Protein AF-A0A2K3JMV3-F1 (afdb_monomer_lite)

Radius of gyration: 23.33 Å; chains: 1; bounding box: 64×48×54 Å

pLDDT: mean 78.3, std 18.93, range [34.56, 98.19]

Structure (mmCIF, N/CA/C/O backbone):
data_AF-A0A2K3JMV3-F1
#
_entry.id   AF-A0A2K3JMV3-F1
#
loop_
_atom_site.group_PDB
_atom_site.id
_atom_site.type_symbol
_atom_site.label_atom_id
_atom_site.label_alt_id
_atom_site.label_comp_id
_atom_site.label_asym_id
_atom_site.label_entity_id
_atom_site.label_seq_id
_atom_site.pdbx_PDB_ins_code
_atom_site.Cartn_x
_atom_site.Cartn_y
_atom_site.Cartn_z
_atom_site.occupancy
_atom_site.B_iso_or_equiv
_atom_site.auth_seq_id
_atom_site.auth_comp_id
_atom_site.auth_asym_id
_atom_site.auth_atom_id
_atom_site.pdbx_PDB_model_num
ATOM 1 N N . MET A 1 1 ? 9.989 19.380 -32.181 1.00 34.56 1 MET A N 1
ATOM 2 C CA . MET A 1 1 ? 9.933 17.918 -32.361 1.00 34.56 1 MET A CA 1
ATOM 3 C C . MET A 1 1 ? 8.898 17.406 -31.381 1.00 34.56 1 MET A C 1
ATOM 5 O O . MET A 1 1 ? 9.197 17.235 -30.209 1.00 34.56 1 MET A O 1
ATOM 9 N N . LEU A 1 2 ? 7.649 17.358 -31.837 1.00 39.41 2 LEU A N 1
ATOM 10 C CA . LEU A 1 2 ? 6.545 16.749 -31.108 1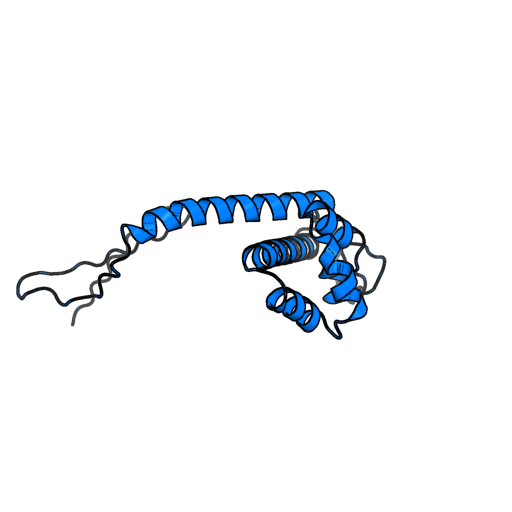.00 39.41 2 LEU A CA 1
ATOM 11 C C . LEU A 1 2 ? 6.688 15.252 -31.352 1.00 39.41 2 LEU A C 1
ATOM 13 O O . LEU A 1 2 ? 6.562 14.817 -32.491 1.00 39.41 2 LEU A O 1
ATOM 17 N N . SER A 1 3 ? 7.064 14.497 -30.325 1.00 39.84 3 SER A N 1
ATOM 18 C CA . SER A 1 3 ? 7.049 13.042 -30.419 1.00 39.84 3 SER A CA 1
ATOM 19 C C . SER A 1 3 ? 5.594 12.601 -30.384 1.00 39.84 3 SER A C 1
ATOM 21 O O . SER A 1 3 ? 4.932 12.697 -29.347 1.00 39.84 3 SER A O 1
ATOM 23 N N . ASP A 1 4 ? 5.109 12.177 -31.544 1.00 42.88 4 ASP A N 1
ATOM 24 C CA . ASP A 1 4 ? 3.828 11.517 -31.726 1.00 42.88 4 ASP A CA 1
ATOM 25 C C . ASP A 1 4 ? 3.711 10.346 -30.744 1.00 42.88 4 ASP A C 1
ATOM 27 O O . ASP A 1 4 ? 4.494 9.393 -30.775 1.00 42.88 4 ASP A O 1
ATOM 31 N N . LYS A 1 5 ? 2.728 10.419 -29.843 1.00 50.62 5 LYS A N 1
ATOM 32 C CA . LYS A 1 5 ? 2.310 9.261 -29.055 1.00 50.62 5 LYS A CA 1
ATOM 33 C C . LYS A 1 5 ? 1.512 8.343 -29.974 1.00 50.62 5 LYS A C 1
ATOM 35 O O . LYS A 1 5 ? 0.294 8.471 -30.081 1.00 50.62 5 LYS A O 1
ATOM 40 N N . ASN A 1 6 ? 2.228 7.451 -30.654 1.00 39.91 6 ASN A N 1
ATOM 41 C CA . ASN A 1 6 ? 1.630 6.305 -31.325 1.00 39.91 6 ASN A CA 1
ATOM 42 C C . ASN A 1 6 ? 0.785 5.483 -30.327 1.00 39.91 6 ASN A C 1
ATOM 44 O O . ASN A 1 6 ? 1.101 5.469 -29.132 1.00 39.91 6 ASN A O 1
ATOM 48 N N . PRO A 1 7 ? -0.280 4.803 -30.792 1.00 44.16 7 PRO A N 1
ATOM 49 C CA . PRO A 1 7 ? -1.068 3.898 -29.965 1.00 44.16 7 PRO A CA 1
ATOM 50 C C . PRO A 1 7 ? -0.149 2.858 -29.328 1.00 44.16 7 PRO A C 1
ATOM 52 O O . PRO A 1 7 ? 0.615 2.192 -30.018 1.00 44.16 7 PRO A O 1
ATOM 55 N N . VAL A 1 8 ? -0.209 2.793 -28.003 1.00 53.81 8 VAL A N 1
ATOM 56 C CA . VAL A 1 8 ? 0.651 2.006 -27.123 1.00 53.81 8 VAL A CA 1
ATOM 57 C C . VAL A 1 8 ? 0.568 0.521 -27.497 1.00 53.81 8 VAL A C 1
ATOM 59 O O . VAL A 1 8 ? -0.394 -0.156 -27.140 1.00 53.81 8 VAL A O 1
ATOM 62 N N . GLU A 1 9 ? 1.573 0.007 -28.210 1.00 45.66 9 GLU A N 1
ATOM 63 C CA . GLU A 1 9 ? 1.955 -1.400 -28.091 1.00 45.66 9 GLU A CA 1
ATOM 64 C C . GLU A 1 9 ? 2.332 -1.589 -26.620 1.00 45.66 9 GLU A C 1
ATOM 66 O O . GLU A 1 9 ? 3.299 -1.006 -26.136 1.00 45.66 9 GLU A O 1
ATOM 71 N N . GLY A 1 10 ? 1.441 -2.241 -25.872 1.00 57.44 10 GLY A N 1
ATOM 72 C CA . GLY A 1 10 ? 1.490 -2.300 -24.418 1.00 57.44 10 GLY A CA 1
ATOM 73 C C . GLY A 1 10 ? 2.766 -2.956 -23.940 1.00 57.44 10 GLY A C 1
ATOM 74 O O . GLY A 1 10 ? 2.888 -4.174 -24.034 1.00 57.44 10 GLY A O 1
ATOM 75 N N . ASP A 1 11 ? 3.672 -2.153 -23.382 1.00 63.91 11 ASP A N 1
ATOM 76 C CA . ASP A 1 11 ? 4.692 -2.658 -22.478 1.00 63.91 11 ASP A CA 1
ATOM 77 C C . ASP A 1 11 ? 3.969 -3.487 -21.417 1.00 63.91 11 ASP A C 1
ATOM 79 O O . ASP A 1 11 ? 3.221 -2.963 -20.590 1.00 63.91 11 ASP A O 1
ATOM 83 N N . LEU A 1 12 ? 4.153 -4.806 -21.481 1.00 79.62 12 LEU A N 1
ATOM 84 C CA . LEU A 1 12 ? 3.591 -5.735 -20.509 1.00 79.62 12 LEU A CA 1
ATOM 85 C C . LEU A 1 12 ? 4.258 -5.566 -19.149 1.00 79.62 12 LEU A C 1
ATOM 87 O O . LEU A 1 12 ? 3.806 -6.174 -18.196 1.00 79.62 12 LEU A O 1
ATOM 91 N N . ASN A 1 13 ? 5.304 -4.750 -19.036 1.00 88.88 13 ASN A N 1
ATOM 92 C CA . ASN A 1 13 ? 6.066 -4.567 -17.819 1.00 88.88 13 ASN A CA 1
ATOM 93 C C . ASN A 1 13 ? 5.309 -3.703 -16.805 1.00 88.88 13 ASN A C 1
ATOM 95 O O . ASN A 1 13 ? 4.717 -2.671 -17.117 1.00 88.88 13 ASN A O 1
ATOM 99 N N . CYS A 1 14 ? 5.420 -4.083 -15.536 1.00 88.25 14 CYS A N 1
ATOM 100 C CA . CYS A 1 14 ? 4.950 -3.312 -14.402 1.00 88.25 14 CYS A CA 1
ATOM 101 C C . CYS A 1 14 ? 5.507 -1.885 -14.474 1.00 88.25 14 CYS A C 1
ATOM 103 O O . CYS A 1 14 ? 6.719 -1.693 -14.345 1.00 88.25 14 CYS A O 1
ATOM 105 N N . PRO A 1 15 ? 4.654 -0.855 -14.558 1.00 86.31 15 PRO A N 1
ATOM 106 C CA . PRO A 1 15 ? 5.118 0.502 -14.818 1.00 86.31 15 PRO A CA 1
ATOM 107 C C . PRO A 1 15 ? 5.771 1.143 -13.572 1.00 86.31 15 PRO A C 1
ATOM 109 O O . PRO A 1 15 ? 6.301 2.252 -13.597 1.00 86.31 15 PRO A O 1
ATOM 112 N N . ILE A 1 16 ? 5.749 0.440 -12.437 1.00 88.75 16 ILE A N 1
ATOM 113 C CA . ILE A 1 16 ? 6.367 0.888 -11.190 1.00 88.75 16 ILE A CA 1
ATOM 114 C C . ILE A 1 16 ? 7.827 0.459 -11.104 1.00 88.75 16 ILE A C 1
ATOM 116 O O . ILE A 1 16 ? 8.676 1.308 -10.825 1.00 88.75 16 ILE A O 1
ATOM 120 N N . CYS A 1 17 ? 8.098 -0.835 -11.299 1.00 88.06 17 CYS A N 1
ATOM 121 C CA . CYS A 1 17 ? 9.426 -1.420 -11.120 1.00 88.06 17 CYS A CA 1
ATOM 122 C C . CYS A 1 17 ? 10.118 -1.806 -12.423 1.00 88.06 17 CYS A C 1
ATOM 124 O O . CYS A 1 17 ? 11.309 -2.073 -12.360 1.00 88.06 17 CYS A O 1
ATOM 126 N N . GLU A 1 18 ? 9.395 -1.899 -13.541 1.00 86.56 18 GLU A N 1
ATOM 127 C CA . GLU A 1 18 ? 9.904 -2.215 -14.886 1.00 86.56 18 GLU A CA 1
ATOM 128 C C . GLU A 1 18 ? 10.604 -3.588 -15.013 1.00 86.56 18 GLU A C 1
ATOM 130 O O . GLU A 1 18 ? 11.108 -3.937 -16.074 1.00 86.56 18 GLU A O 1
ATOM 135 N N . ASN A 1 19 ? 10.581 -4.404 -13.952 1.00 85.12 19 ASN A N 1
ATOM 136 C CA . ASN A 1 19 ? 11.376 -5.632 -13.815 1.00 85.12 19 ASN A CA 1
ATOM 137 C C . ASN A 1 19 ? 10.582 -6.939 -14.002 1.00 85.12 19 ASN A C 1
ATOM 139 O O . ASN A 1 19 ? 11.169 -8.016 -13.945 1.00 85.12 19 ASN A O 1
ATOM 143 N N . ALA A 1 20 ? 9.259 -6.871 -14.139 1.00 86.50 20 ALA A N 1
ATOM 144 C CA . ALA A 1 20 ? 8.381 -8.030 -14.299 1.00 86.50 20 ALA A CA 1
ATOM 145 C C . ALA A 1 20 ? 7.091 -7.612 -15.002 1.00 86.50 20 ALA A C 1
ATOM 147 O O . ALA A 1 20 ? 6.769 -6.423 -15.002 1.00 86.50 20 ALA A O 1
ATOM 148 N N . ASP A 1 21 ? 6.342 -8.577 -15.529 1.00 87.44 21 ASP A N 1
ATOM 149 C CA . ASP A 1 21 ? 5.056 -8.310 -16.167 1.00 87.44 21 ASP A CA 1
ATOM 150 C C . ASP A 1 21 ? 4.036 -7.720 -15.176 1.00 87.44 21 ASP A C 1
ATOM 152 O O . ASP A 1 21 ? 3.962 -8.082 -13.994 1.00 87.44 21 ASP A O 1
ATOM 156 N N . GLU A 1 22 ? 3.234 -6.779 -15.658 1.00 86.56 22 GLU A N 1
ATOM 157 C CA . GLU A 1 22 ? 2.148 -6.161 -14.932 1.00 86.56 22 GLU A CA 1
ATOM 158 C C . GLU A 1 22 ? 1.028 -7.183 -14.741 1.00 86.56 22 GLU A C 1
ATOM 160 O O . GLU A 1 22 ? 0.376 -7.643 -15.675 1.00 86.56 22 GLU A O 1
ATOM 165 N N . SER A 1 23 ? 0.770 -7.506 -13.481 1.00 89.25 23 SER A N 1
ATOM 166 C CA . SER A 1 23 ? -0.430 -8.209 -13.056 1.00 89.25 23 SER A CA 1
ATOM 167 C C . SER A 1 23 ? -0.970 -7.548 -11.799 1.00 89.25 23 SER A C 1
ATOM 169 O O . SER A 1 23 ? -0.208 -6.966 -11.021 1.00 89.25 23 SER A O 1
ATOM 171 N N . ASP A 1 24 ? -2.273 -7.680 -11.551 1.00 87.56 24 ASP A N 1
ATOM 172 C CA . ASP A 1 24 ? -2.887 -7.185 -10.313 1.00 87.56 24 ASP A CA 1
ATOM 173 C C . ASP A 1 24 ? -2.159 -7.725 -9.073 1.00 87.56 24 ASP A C 1
ATOM 175 O O . ASP A 1 24 ? -1.992 -7.019 -8.079 1.00 87.56 24 ASP A O 1
ATOM 179 N N . TRP A 1 25 ? -1.682 -8.972 -9.148 1.00 89.00 25 TRP A N 1
ATOM 180 C CA . TRP A 1 25 ? -0.894 -9.599 -8.093 1.00 89.00 25 TRP A CA 1
ATOM 181 C C . TRP A 1 25 ? 0.437 -8.881 -7.881 1.00 89.00 25 TRP A C 1
ATOM 183 O O . TRP A 1 25 ? 0.785 -8.489 -6.763 1.00 89.00 25 TRP A O 1
ATOM 193 N N . HIS A 1 26 ? 1.171 -8.661 -8.970 1.00 89.00 26 HIS A N 1
ATOM 194 C CA . HIS A 1 26 ? 2.477 -8.031 -8.923 1.00 89.00 26 HIS A CA 1
ATOM 195 C C . HIS A 1 26 ? 2.398 -6.582 -8.427 1.00 89.00 26 HIS A C 1
ATOM 197 O O . HIS A 1 26 ? 3.178 -6.163 -7.566 1.00 89.00 26 HIS A O 1
ATOM 203 N N . VAL A 1 27 ? 1.416 -5.827 -8.927 1.00 88.88 27 VAL A N 1
ATOM 204 C CA . VAL A 1 27 ? 1.201 -4.407 -8.613 1.00 88.88 27 VAL A CA 1
ATOM 205 C C . VAL A 1 27 ? 0.786 -4.187 -7.158 1.00 88.88 27 VAL A C 1
ATOM 207 O O . VAL A 1 27 ? 1.033 -3.100 -6.625 1.00 88.88 27 VAL A O 1
ATOM 210 N N . LEU A 1 28 ? 0.200 -5.193 -6.504 1.00 89.69 28 LEU A N 1
ATOM 211 C CA . LEU A 1 28 ? -0.256 -5.089 -5.119 1.00 89.69 28 LEU A CA 1
ATOM 212 C C . LEU A 1 28 ? 0.682 -5.755 -4.109 1.00 89.69 28 LEU A C 1
ATOM 214 O O . LEU A 1 28 ? 0.874 -5.182 -3.037 1.00 89.69 28 LEU A O 1
ATOM 218 N N . PHE A 1 29 ? 1.292 -6.903 -4.423 1.00 88.38 29 PHE A N 1
ATOM 219 C CA . PHE A 1 29 ? 1.946 -7.742 -3.404 1.00 88.38 29 PHE A CA 1
ATOM 220 C C . PHE A 1 29 ? 3.409 -8.080 -3.692 1.00 88.38 29 PHE A C 1
ATOM 222 O O . PHE A 1 29 ? 4.216 -8.151 -2.766 1.00 88.38 29 PHE A O 1
ATOM 229 N N . GLU A 1 30 ? 3.780 -8.295 -4.953 1.00 88.69 30 GLU A N 1
ATOM 230 C CA . GLU A 1 30 ? 5.083 -8.889 -5.277 1.00 88.69 30 GLU A CA 1
ATOM 231 C C . GLU A 1 30 ? 6.163 -7.860 -5.624 1.00 88.69 30 GLU A C 1
ATOM 233 O O . GLU A 1 30 ? 7.343 -8.059 -5.315 1.00 88.69 30 GLU A O 1
ATOM 238 N N . CYS A 1 31 ? 5.785 -6.745 -6.244 1.00 90.31 31 CYS A N 1
ATOM 239 C CA . CYS A 1 31 ? 6.720 -5.698 -6.636 1.00 90.31 31 CYS A CA 1
ATOM 240 C C . CYS A 1 31 ? 7.538 -5.204 -5.426 1.00 90.31 31 CYS A C 1
ATOM 242 O O . CYS A 1 31 ? 6.992 -4.945 -4.351 1.00 90.31 31 CYS A O 1
ATOM 244 N N . ALA A 1 32 ? 8.857 -5.052 -5.590 1.00 91.88 32 ALA A N 1
ATOM 245 C CA . ALA A 1 32 ? 9.757 -4.678 -4.494 1.00 91.88 32 ALA A CA 1
ATOM 246 C C . ALA A 1 32 ? 9.373 -3.338 -3.838 1.00 91.88 32 ALA A C 1
ATOM 248 O O . ALA A 1 32 ? 9.360 -3.234 -2.612 1.00 91.88 32 ALA A O 1
ATOM 249 N N . GLU A 1 33 ? 8.985 -2.337 -4.636 1.00 92.38 33 GLU A N 1
ATOM 250 C CA . GLU A 1 33 ? 8.480 -1.055 -4.119 1.00 92.38 33 GLU A CA 1
ATOM 251 C C . GLU A 1 33 ? 7.192 -1.232 -3.312 1.00 92.38 33 GLU A C 1
ATOM 253 O O . GLU A 1 33 ? 6.984 -0.575 -2.294 1.00 92.38 33 GLU A O 1
ATOM 258 N N . ARG A 1 34 ? 6.330 -2.163 -3.723 1.00 91.94 34 ARG A N 1
ATOM 259 C CA . ARG A 1 34 ? 5.075 -2.457 -3.027 1.00 91.94 34 ARG A CA 1
ATOM 260 C C . ARG A 1 34 ? 5.354 -3.151 -1.707 1.00 91.94 34 ARG A C 1
ATOM 262 O O . ARG A 1 34 ? 4.859 -2.692 -0.684 1.00 91.94 34 ARG A O 1
ATOM 269 N N . ARG A 1 35 ? 6.232 -4.158 -1.689 1.00 93.94 35 ARG A N 1
ATOM 270 C CA . ARG A 1 35 ? 6.672 -4.822 -0.450 1.00 93.94 35 ARG A CA 1
ATOM 271 C C . ARG A 1 35 ? 7.235 -3.836 0.575 1.00 93.94 35 ARG A C 1
ATOM 273 O O . ARG A 1 35 ? 6.884 -3.931 1.746 1.00 93.94 35 ARG A O 1
ATOM 280 N N . ARG A 1 36 ? 8.015 -2.834 0.150 1.00 95.75 36 ARG A N 1
ATOM 281 C CA . ARG A 1 36 ? 8.485 -1.761 1.053 1.00 95.75 36 ARG A CA 1
ATOM 282 C C . ARG A 1 36 ? 7.340 -0.930 1.637 1.00 95.75 36 ARG A C 1
ATOM 284 O O . ARG A 1 36 ? 7.422 -0.523 2.795 1.00 95.75 36 ARG A O 1
ATOM 291 N N . ALA A 1 37 ? 6.281 -0.681 0.868 1.00 96.88 37 ALA A N 1
ATOM 292 C CA . ALA A 1 37 ? 5.095 0.018 1.360 1.00 96.88 37 ALA A CA 1
ATOM 293 C C . ALA A 1 37 ? 4.333 -0.803 2.405 1.00 96.88 37 ALA A C 1
ATOM 295 O O . ALA A 1 37 ? 3.998 -0.268 3.459 1.00 96.88 37 ALA A O 1
ATOM 296 N N . TRP A 1 38 ? 4.133 -2.101 2.156 1.00 96.38 38 TRP A N 1
ATOM 297 C CA . TRP A 1 38 ? 3.556 -3.039 3.129 1.00 96.38 38 TRP A CA 1
ATOM 298 C C . TRP A 1 38 ? 4.352 -3.071 4.434 1.00 96.38 38 TRP A C 1
ATOM 300 O O . TRP A 1 38 ? 3.769 -2.960 5.510 1.00 96.38 38 TRP A O 1
ATOM 310 N N . GLN A 1 39 ? 5.679 -3.126 4.331 1.00 96.31 39 GLN A N 1
ATOM 311 C CA . GLN A 1 39 ? 6.568 -3.129 5.489 1.00 96.31 39 GLN A CA 1
ATOM 312 C C . GLN A 1 39 ? 6.518 -1.804 6.265 1.00 96.31 39 GLN A C 1
ATOM 314 O O . GLN A 1 39 ? 6.397 -1.772 7.483 1.00 96.31 39 GLN A O 1
ATOM 319 N N . THR A 1 40 ? 6.521 -0.672 5.558 1.00 97.38 40 THR A N 1
ATOM 320 C CA . THR A 1 40 ? 6.437 0.655 6.197 1.00 97.38 40 THR A CA 1
ATOM 321 C C . THR A 1 40 ? 5.068 0.898 6.849 1.00 97.38 40 THR A C 1
ATOM 323 O O . THR A 1 40 ? 4.971 1.588 7.867 1.00 97.38 40 THR A O 1
ATOM 326 N N . ALA A 1 41 ? 4.006 0.306 6.299 1.00 96.56 41 ALA A N 1
ATOM 327 C CA . ALA A 1 41 ? 2.672 0.318 6.894 1.00 96.56 41 ALA A CA 1
ATOM 328 C C . ALA A 1 41 ? 2.540 -0.617 8.118 1.00 96.56 41 ALA A C 1
ATOM 330 O O . ALA A 1 41 ? 1.530 -0.540 8.821 1.00 96.56 41 ALA A O 1
ATOM 331 N N . GLY A 1 42 ? 3.542 -1.465 8.395 1.00 95.25 42 GLY A N 1
ATOM 332 C CA . GLY A 1 42 ? 3.503 -2.477 9.454 1.00 95.25 42 GLY A CA 1
ATOM 333 C C . GLY A 1 42 ? 2.480 -3.575 9.165 1.00 95.25 42 GLY A C 1
ATOM 334 O O . GLY A 1 42 ? 1.677 -3.915 10.032 1.00 95.25 42 GLY A O 1
ATOM 335 N N . LEU A 1 43 ? 2.433 -4.031 7.911 1.00 94.44 43 LEU A N 1
ATOM 336 C CA . LEU A 1 43 ? 1.517 -5.057 7.408 1.00 94.44 43 LEU A CA 1
ATOM 337 C C . LEU A 1 43 ? 2.275 -6.178 6.672 1.00 94.44 43 LEU A C 1
ATOM 339 O O . LEU A 1 43 ? 1.663 -6.947 5.930 1.00 94.44 43 LEU A O 1
ATOM 343 N N . GLU A 1 44 ? 3.601 -6.287 6.825 1.00 93.06 44 GLU A N 1
ATOM 344 C CA . GLU A 1 44 ? 4.383 -7.302 6.106 1.00 93.06 44 GLU A CA 1
ATOM 345 C C . GLU A 1 44 ? 3.995 -8.744 6.455 1.00 93.06 44 GLU A C 1
ATOM 347 O O . GLU A 1 44 ? 4.191 -9.634 5.631 1.00 93.06 44 GLU A O 1
ATOM 352 N N . GLU A 1 45 ? 3.408 -8.976 7.631 1.00 90.00 45 GLU A N 1
ATOM 353 C CA . GLU A 1 45 ? 2.997 -10.303 8.106 1.00 90.00 45 GLU A CA 1
ATOM 354 C C . GLU A 1 45 ? 1.954 -10.978 7.201 1.00 90.00 45 GLU A C 1
ATOM 356 O O . GLU A 1 45 ? 1.888 -12.204 7.141 1.00 90.00 45 GLU A O 1
ATOM 361 N N . PHE A 1 46 ? 1.195 -10.194 6.428 1.00 86.62 46 PHE A N 1
ATOM 362 C CA . PHE A 1 46 ? 0.190 -10.706 5.491 1.00 86.62 46 PHE A CA 1
ATOM 363 C C . PHE A 1 46 ? 0.783 -11.096 4.126 1.00 86.62 46 PHE A C 1
ATOM 365 O O . PHE A 1 46 ? 0.151 -11.830 3.363 1.00 86.62 46 PHE A O 1
ATOM 372 N N . LEU A 1 47 ? 2.003 -10.645 3.797 1.00 85.19 47 LEU A N 1
ATOM 373 C CA . LEU A 1 47 ? 2.639 -10.931 2.503 1.00 85.19 47 LEU A CA 1
ATOM 374 C C . LEU A 1 47 ? 2.927 -12.429 2.283 1.00 85.19 47 LEU A C 1
ATOM 376 O O . LEU A 1 47 ? 2.627 -12.919 1.190 1.00 85.19 47 LEU A O 1
ATOM 380 N N . PRO A 1 48 ? 3.469 -13.193 3.258 1.00 82.44 48 PRO A N 1
ATOM 381 C CA . PRO A 1 48 ? 3.722 -14.622 3.077 1.00 82.44 48 PRO A CA 1
ATOM 382 C C . PRO A 1 48 ? 2.443 -15.431 2.845 1.00 82.44 48 PRO A C 1
ATOM 384 O O . PRO A 1 48 ? 2.427 -16.291 1.964 1.00 82.44 48 PRO A O 1
ATOM 387 N N . GLN A 1 49 ? 1.370 -15.131 3.589 1.00 74.56 49 GLN A N 1
ATOM 388 C CA . GLN A 1 49 ? 0.074 -15.805 3.442 1.00 74.56 49 GLN A CA 1
ATOM 389 C C . GLN A 1 49 ? -0.478 -15.609 2.027 1.00 74.56 49 GLN A C 1
ATOM 391 O O . GLN A 1 49 ? -0.890 -16.567 1.374 1.00 74.56 49 GLN A O 1
ATOM 396 N N . MET A 1 50 ? -0.408 -14.377 1.521 1.00 75.94 50 MET A N 1
ATOM 397 C CA . MET A 1 50 ? -0.821 -14.057 0.159 1.00 75.94 50 MET A CA 1
ATOM 398 C C . MET A 1 50 ? 0.027 -14.803 -0.877 1.00 75.94 50 MET A C 1
ATOM 400 O O . MET A 1 50 ? -0.531 -15.456 -1.752 1.00 75.94 50 MET A O 1
ATOM 404 N N . SER A 1 51 ? 1.354 -14.784 -0.739 1.00 72.31 51 SER A N 1
ATOM 405 C CA . SER A 1 51 ? 2.279 -15.440 -1.675 1.00 72.31 51 SER A CA 1
ATOM 406 C C . SER A 1 51 ? 2.057 -16.954 -1.812 1.00 72.31 51 SER A C 1
ATOM 408 O O . SER A 1 51 ? 2.188 -17.500 -2.903 1.00 72.31 51 SER A O 1
ATOM 410 N N . GLN A 1 52 ? 1.707 -17.643 -0.720 1.00 68.62 52 GLN A N 1
ATOM 411 C CA . GLN A 1 52 ? 1.641 -19.110 -0.703 1.00 68.62 52 GLN A CA 1
ATOM 412 C C . GLN A 1 52 ? 0.242 -19.690 -0.952 1.00 68.62 52 GLN A C 1
ATOM 414 O O . GLN A 1 52 ? 0.139 -20.829 -1.402 1.00 68.62 52 GLN A O 1
ATOM 419 N N . GLN A 1 53 ? -0.830 -18.962 -0.619 1.00 60.03 53 GLN A N 1
ATOM 420 C CA . GLN A 1 53 ? -2.178 -19.550 -0.516 1.00 60.03 53 GLN A CA 1
ATOM 421 C C . GLN A 1 53 ? -3.194 -18.979 -1.510 1.00 60.03 53 GLN A C 1
ATOM 423 O O . GLN A 1 53 ? -4.274 -19.547 -1.687 1.00 60.03 53 GLN A O 1
ATOM 428 N N . ALA A 1 54 ? -2.896 -17.848 -2.151 1.00 70.06 54 ALA A N 1
ATOM 429 C CA . ALA A 1 54 ? -3.861 -17.174 -3.002 1.00 70.06 54 ALA A CA 1
ATOM 430 C C . ALA A 1 54 ? -3.650 -17.509 -4.482 1.00 70.06 54 ALA A C 1
ATOM 432 O O . ALA A 1 54 ? -2.707 -17.057 -5.117 1.00 70.06 54 ALA A O 1
ATOM 433 N N . ASN A 1 55 ? -4.625 -18.198 -5.076 1.00 77.12 55 ASN A N 1
ATOM 434 C CA . ASN A 1 55 ? -4.649 -18.467 -6.521 1.00 77.12 55 ASN A CA 1
ATOM 435 C C . ASN A 1 55 ? -5.039 -17.230 -7.364 1.00 77.12 55 ASN A C 1
ATOM 437 O O . ASN A 1 55 ? -5.191 -17.325 -8.577 1.00 77.12 55 ASN A O 1
ATOM 441 N N . SER A 1 56 ? -5.318 -16.090 -6.721 1.00 86.38 56 SER A N 1
ATOM 442 C CA . SER A 1 56 ? -5.669 -14.816 -7.365 1.00 86.38 56 SER A CA 1
ATOM 443 C C . SER A 1 56 ? -5.587 -13.657 -6.370 1.00 86.38 56 SER A C 1
ATOM 445 O O . SER A 1 56 ? -5.784 -13.852 -5.168 1.00 86.38 56 SER A O 1
ATOM 447 N N . THR A 1 57 ? -5.437 -12.429 -6.874 1.00 87.25 57 THR A N 1
ATOM 448 C CA . THR A 1 57 ? -5.530 -11.182 -6.089 1.00 87.25 57 THR A CA 1
ATOM 449 C C . THR A 1 57 ? -6.779 -11.145 -5.217 1.00 87.25 57 THR A C 1
ATOM 451 O O . THR A 1 57 ? -6.715 -10.870 -4.020 1.00 87.25 57 THR A O 1
ATOM 454 N N . ALA A 1 58 ? -7.927 -11.502 -5.796 1.00 87.56 58 ALA A N 1
ATOM 455 C CA . ALA A 1 58 ? -9.190 -11.506 -5.078 1.00 87.56 58 ALA A CA 1
ATOM 456 C C . ALA A 1 58 ? -9.216 -12.557 -3.954 1.00 87.56 58 ALA A C 1
ATOM 458 O O . ALA A 1 58 ? -9.820 -12.316 -2.912 1.00 87.56 58 ALA A O 1
ATOM 459 N N . ALA A 1 59 ? -8.569 -13.714 -4.133 1.00 87.12 59 ALA A N 1
ATOM 460 C CA . ALA A 1 59 ? -8.444 -14.711 -3.070 1.00 87.12 59 ALA A CA 1
ATOM 461 C C . ALA A 1 59 ? -7.553 -14.213 -1.924 1.00 87.12 59 ALA A C 1
ATOM 463 O O . ALA A 1 59 ? -7.938 -14.381 -0.770 1.00 87.12 59 ALA A O 1
ATOM 464 N N . GLY A 1 60 ? -6.440 -13.541 -2.236 1.00 87.06 60 GLY A N 1
ATOM 465 C CA . GLY A 1 60 ? -5.550 -12.946 -1.234 1.00 87.06 60 GLY A CA 1
ATOM 466 C C . GLY A 1 60 ? -6.264 -11.895 -0.383 1.00 87.06 60 GLY A C 1
ATOM 467 O O . GLY A 1 60 ? -6.299 -12.011 0.840 1.00 87.06 60 GLY A O 1
ATOM 468 N N . ILE A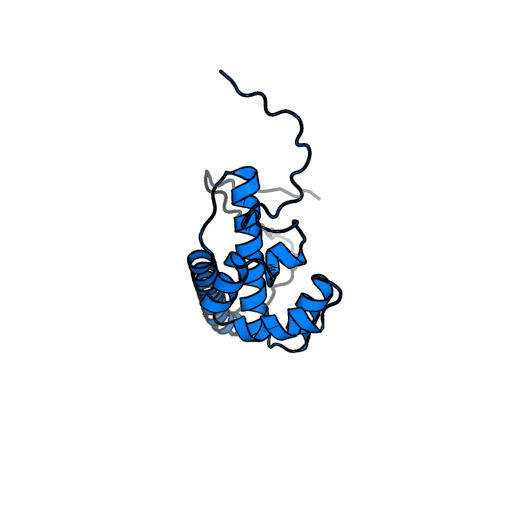 1 61 ? -6.944 -10.941 -1.031 1.00 86.88 61 ILE A N 1
ATOM 469 C CA . ILE A 1 61 ? -7.734 -9.910 -0.336 1.00 86.88 61 ILE A CA 1
ATOM 470 C C . ILE A 1 61 ? -8.835 -10.551 0.519 1.00 86.88 61 ILE A C 1
ATOM 472 O O . ILE A 1 61 ? -9.012 -10.183 1.678 1.00 86.88 61 ILE A O 1
ATOM 476 N N . ARG A 1 62 ? -9.554 -11.549 -0.017 1.00 86.75 62 ARG A N 1
ATOM 477 C CA . ARG A 1 62 ? -10.596 -12.261 0.741 1.00 86.75 62 ARG A CA 1
ATOM 478 C C . ARG A 1 62 ? -10.050 -12.991 1.963 1.00 86.75 62 ARG A C 1
ATOM 480 O O . ARG A 1 62 ? -10.770 -13.054 2.952 1.00 86.75 62 ARG A O 1
ATOM 487 N N . SER A 1 63 ? -8.843 -13.552 1.900 1.00 87.06 63 SER A N 1
ATOM 488 C CA . SER A 1 63 ? -8.224 -14.216 3.054 1.00 87.06 63 SER A CA 1
ATOM 489 C C . SER A 1 63 ? -7.989 -13.216 4.180 1.00 87.06 63 SER A C 1
ATOM 491 O O . SER A 1 63 ? -8.442 -13.437 5.297 1.00 87.06 63 SER A O 1
ATOM 493 N N . ILE A 1 64 ? -7.405 -12.058 3.855 1.00 85.88 64 ILE A N 1
ATOM 494 C CA . ILE A 1 64 ? -7.192 -10.983 4.831 1.00 85.88 64 ILE A CA 1
ATOM 495 C C . ILE A 1 64 ? -8.521 -10.558 5.453 1.00 85.88 64 ILE A C 1
ATOM 497 O O . ILE A 1 64 ? -8.632 -10.492 6.668 1.00 85.88 64 ILE A O 1
ATOM 501 N N . CYS A 1 65 ? -9.554 -10.312 4.644 1.00 85.88 65 CYS A N 1
ATOM 502 C CA . CYS A 1 65 ? -10.853 -9.885 5.168 1.00 85.88 65 CYS A CA 1
ATOM 503 C C . CYS A 1 65 ? -11.567 -10.945 6.024 1.00 85.88 65 CYS A C 1
ATOM 505 O O . CYS A 1 65 ? -12.493 -10.593 6.748 1.00 85.88 65 CYS A O 1
ATOM 507 N N . ARG A 1 66 ? -11.207 -12.228 5.903 1.00 87.31 66 ARG A N 1
ATOM 508 C CA . ARG A 1 66 ? -11.781 -13.308 6.719 1.00 87.31 66 ARG A CA 1
ATOM 509 C C . ARG A 1 66 ? -11.074 -13.452 8.059 1.00 87.31 66 ARG A C 1
ATOM 511 O O . ARG A 1 66 ? -11.748 -13.670 9.059 1.00 87.31 66 ARG A O 1
ATOM 518 N N . ASP A 1 67 ? -9.750 -13.342 8.052 1.00 85.25 67 ASP A N 1
ATOM 519 C CA . ASP A 1 67 ? -8.918 -13.674 9.209 1.00 85.25 67 ASP A CA 1
ATOM 520 C C . ASP A 1 67 ? -8.588 -12.441 10.066 1.00 85.25 67 ASP A C 1
ATOM 522 O O . ASP A 1 67 ? -8.332 -12.561 11.264 1.00 85.25 67 ASP A O 1
ATOM 526 N N . ALA A 1 68 ? -8.591 -11.250 9.463 1.00 87.50 68 ALA A N 1
ATOM 527 C CA . ALA A 1 68 ? -8.230 -10.006 10.125 1.00 87.50 68 ALA A CA 1
ATOM 528 C C . ALA A 1 68 ? -9.445 -9.288 10.731 1.00 87.50 68 ALA A C 1
ATOM 530 O O . ALA A 1 68 ? -10.558 -9.345 10.207 1.00 87.50 68 ALA A O 1
ATOM 531 N N . ASP A 1 69 ? -9.220 -8.542 11.815 1.00 91.69 69 ASP A N 1
ATOM 532 C CA . ASP A 1 69 ? -10.243 -7.656 12.366 1.00 91.69 69 ASP A CA 1
ATOM 533 C C . ASP A 1 69 ? -10.513 -6.441 11.451 1.00 91.69 69 ASP A C 1
ATOM 535 O O . ASP A 1 69 ? -9.772 -6.147 10.507 1.00 91.69 69 ASP A O 1
ATOM 539 N N . ASN A 1 70 ? -11.580 -5.690 11.749 1.00 89.38 70 ASN A N 1
ATOM 540 C CA . ASN A 1 70 ? -11.960 -4.504 10.972 1.00 89.38 70 ASN A CA 1
ATOM 541 C C . ASN A 1 70 ? -10.865 -3.425 10.933 1.00 89.38 70 ASN A C 1
ATOM 543 O O . ASN A 1 70 ? -10.788 -2.664 9.967 1.00 89.38 70 ASN A O 1
ATOM 547 N N . PHE A 1 71 ? -10.031 -3.335 11.971 1.00 91.19 71 PHE A N 1
ATOM 548 C CA . PHE A 1 71 ? -8.974 -2.336 12.052 1.00 91.19 71 PHE A CA 1
ATOM 549 C C . PHE A 1 71 ? -7.823 -2.681 11.102 1.00 91.19 71 PHE A C 1
ATOM 551 O O . PHE A 1 71 ? -7.380 -1.841 10.316 1.00 91.19 71 PHE A O 1
ATOM 558 N N . ILE A 1 72 ? -7.371 -3.933 11.115 1.00 92.50 72 ILE A N 1
ATOM 559 C CA . ILE A 1 72 ? -6.368 -4.451 10.188 1.00 92.50 72 ILE A CA 1
ATOM 560 C C . ILE A 1 72 ? -6.900 -4.444 8.752 1.00 92.50 72 ILE A C 1
ATOM 562 O O . ILE A 1 72 ? -6.216 -3.937 7.861 1.00 92.50 72 ILE A O 1
ATOM 566 N N . ALA A 1 73 ? -8.119 -4.939 8.521 1.00 91.75 73 ALA A N 1
ATOM 567 C CA . ALA A 1 73 ? -8.738 -4.946 7.196 1.00 91.75 73 ALA A CA 1
ATOM 568 C C . ALA A 1 73 ? -8.837 -3.526 6.615 1.00 91.75 73 ALA A C 1
ATOM 570 O O . ALA A 1 73 ? -8.561 -3.314 5.434 1.00 91.75 73 ALA A O 1
ATOM 571 N N . GLY A 1 74 ? -9.151 -2.537 7.455 1.00 93.44 74 GLY A N 1
ATOM 572 C CA . GLY A 1 74 ? -9.169 -1.131 7.073 1.00 93.44 74 GLY A CA 1
ATOM 573 C C . GLY A 1 74 ? -7.791 -0.565 6.715 1.00 93.44 74 GLY A C 1
ATOM 574 O O . GLY A 1 74 ? -7.652 0.076 5.670 1.00 93.44 74 GLY A O 1
ATOM 575 N N . LYS A 1 75 ? -6.745 -0.871 7.500 1.00 95.50 75 LYS A N 1
ATOM 576 C CA . LYS A 1 75 ? -5.353 -0.524 7.144 1.00 95.50 75 LYS A CA 1
ATOM 577 C C . LYS A 1 75 ? -4.945 -1.118 5.795 1.00 95.50 75 LYS A C 1
ATOM 579 O O . LYS A 1 75 ? -4.361 -0.420 4.967 1.00 95.50 75 LYS A O 1
ATOM 584 N N . VAL A 1 76 ? -5.264 -2.393 5.566 1.00 94.31 76 VAL A N 1
ATOM 585 C CA . VAL A 1 76 ? -4.960 -3.089 4.307 1.00 94.31 76 VAL A CA 1
ATOM 586 C C . VAL A 1 76 ? -5.706 -2.451 3.136 1.00 94.31 76 VAL A C 1
ATOM 588 O O . VAL A 1 76 ? -5.095 -2.176 2.105 1.00 94.31 76 VAL A O 1
ATOM 591 N N . ALA A 1 77 ? -6.998 -2.158 3.297 1.00 94.31 77 ALA A N 1
ATOM 592 C CA . ALA A 1 77 ? -7.790 -1.489 2.270 1.00 94.31 77 ALA A CA 1
ATOM 593 C C . ALA A 1 77 ? -7.209 -0.111 1.911 1.00 94.31 77 ALA A C 1
ATOM 595 O O . ALA A 1 77 ? -7.069 0.209 0.728 1.00 94.31 77 ALA A O 1
ATOM 596 N N . MET A 1 78 ? -6.808 0.674 2.917 1.00 97.06 78 MET A N 1
ATOM 597 C CA . MET A 1 78 ? -6.171 1.976 2.712 1.00 97.06 78 MET A CA 1
ATOM 598 C C . MET A 1 78 ? -4.847 1.842 1.951 1.00 97.06 78 MET A C 1
ATOM 600 O O . MET A 1 78 ? -4.594 2.593 1.009 1.00 97.06 78 MET A O 1
ATOM 604 N N . LEU A 1 79 ? -4.018 0.859 2.314 1.00 97.00 79 LEU A N 1
ATOM 605 C CA . LEU A 1 79 ? -2.761 0.600 1.619 1.00 97.00 79 LEU A CA 1
ATOM 606 C C . LEU A 1 79 ? -2.996 0.216 0.155 1.00 97.00 79 LEU A C 1
ATOM 608 O O . LEU A 1 79 ? -2.414 0.844 -0.727 1.00 97.00 79 LEU A O 1
ATOM 612 N N . ILE A 1 80 ? -3.872 -0.756 -0.121 1.00 95.25 80 ILE A N 1
ATOM 613 C CA . ILE A 1 80 ? -4.217 -1.175 -1.491 1.00 95.25 80 ILE A CA 1
ATOM 614 C C . ILE A 1 80 ? -4.671 0.030 -2.321 1.00 95.25 80 ILE A C 1
ATOM 616 O O . ILE A 1 80 ? -4.198 0.218 -3.445 1.00 95.25 80 ILE A O 1
ATOM 620 N N . TRP A 1 81 ? -5.526 0.883 -1.752 1.00 96.31 81 TRP A N 1
ATOM 621 C CA . TRP A 1 81 ? -5.988 2.097 -2.417 1.00 96.31 81 TRP A CA 1
ATOM 622 C C . TRP A 1 81 ? -4.836 3.058 -2.747 1.00 96.31 81 TRP A C 1
ATOM 624 O O . TRP A 1 81 ? -4.724 3.504 -3.889 1.00 96.31 81 TRP A O 1
ATOM 634 N N . VAL A 1 82 ? -3.935 3.329 -1.795 1.00 97.62 82 VAL A N 1
ATOM 635 C CA . VAL A 1 82 ? -2.757 4.190 -2.016 1.00 97.62 82 VAL A CA 1
ATOM 636 C C . VAL A 1 82 ? -1.836 3.620 -3.102 1.00 97.62 82 VAL A C 1
ATOM 638 O O . VAL A 1 82 ? -1.367 4.363 -3.970 1.00 97.62 82 VAL A O 1
ATOM 641 N N . LEU A 1 83 ? -1.589 2.306 -3.098 1.00 95.69 83 LEU A N 1
ATOM 642 C CA . LEU A 1 83 ? -0.747 1.644 -4.101 1.00 95.69 83 LEU A CA 1
ATOM 643 C C . LEU A 1 83 ? -1.346 1.757 -5.506 1.00 95.69 83 LEU A C 1
ATOM 645 O O . LEU A 1 83 ? -0.626 2.099 -6.456 1.00 95.69 83 LEU A O 1
ATOM 649 N N . TRP A 1 84 ? -2.654 1.518 -5.621 1.00 94.31 84 TRP A N 1
ATOM 650 C CA . TRP A 1 84 ? -3.396 1.655 -6.872 1.00 94.31 84 TRP A CA 1
ATOM 651 C C . TRP A 1 84 ? -3.398 3.103 -7.365 1.00 94.31 84 TRP A C 1
ATOM 653 O O . TRP A 1 84 ? -3.064 3.372 -8.518 1.00 94.31 84 TRP A O 1
ATOM 663 N N . ASN A 1 85 ? -3.662 4.057 -6.470 1.00 95.56 85 ASN A N 1
ATOM 664 C CA . ASN A 1 85 ? -3.617 5.483 -6.779 1.00 95.56 85 ASN A CA 1
ATOM 665 C C . ASN A 1 85 ? -2.234 5.921 -7.293 1.00 95.56 85 ASN A C 1
ATOM 667 O O . ASN A 1 85 ? -2.139 6.682 -8.251 1.00 95.56 85 ASN A O 1
ATOM 671 N N . ASN A 1 86 ? -1.149 5.399 -6.719 1.00 95.62 86 ASN A N 1
ATOM 672 C CA . ASN A 1 86 ? 0.201 5.675 -7.212 1.00 95.62 86 ASN A CA 1
ATOM 673 C C . ASN A 1 86 ? 0.463 5.090 -8.608 1.00 95.62 86 ASN A C 1
ATOM 675 O O . ASN A 1 86 ? 1.120 5.727 -9.424 1.00 95.62 86 ASN A O 1
ATOM 679 N N . ARG A 1 87 ? -0.052 3.885 -8.896 1.00 92.62 87 ARG A N 1
ATOM 680 C CA . ARG A 1 87 ? 0.040 3.278 -10.239 1.00 92.62 87 ARG A CA 1
ATOM 681 C C . ARG A 1 87 ? -0.665 4.144 -11.273 1.00 92.62 87 ARG A C 1
ATOM 683 O O . ARG A 1 87 ? -0.104 4.445 -12.319 1.00 92.62 87 ARG A O 1
ATOM 690 N N . ASN A 1 88 ? -1.858 4.598 -10.929 1.00 93.56 88 ASN A N 1
ATOM 691 C CA . ASN A 1 88 ? -2.659 5.513 -11.725 1.00 93.56 88 ASN A CA 1
ATOM 692 C C . ASN A 1 88 ? -1.953 6.853 -11.981 1.00 93.56 88 ASN A C 1
ATOM 694 O O . ASN A 1 88 ? -1.875 7.303 -13.122 1.00 93.56 88 ASN A O 1
ATOM 698 N N . ASN A 1 89 ? -1.377 7.460 -10.941 1.00 94.19 89 ASN A N 1
ATOM 699 C CA . ASN A 1 89 ? -0.601 8.694 -11.076 1.00 94.19 89 ASN A CA 1
ATOM 700 C C . ASN A 1 89 ? 0.606 8.533 -11.996 1.00 94.19 89 ASN A C 1
ATOM 702 O O . ASN A 1 89 ? 0.907 9.438 -12.769 1.00 94.19 89 ASN A O 1
ATOM 706 N N . TRP A 1 90 ? 1.276 7.387 -11.960 1.00 92.44 90 TRP A N 1
ATOM 707 C CA . TRP A 1 90 ? 2.378 7.146 -12.875 1.00 92.44 90 TRP A CA 1
ATOM 708 C C . TRP A 1 90 ? 1.894 7.049 -14.323 1.00 92.44 90 TRP A C 1
ATOM 710 O O . TRP A 1 90 ? 2.404 7.752 -15.189 1.00 92.44 90 TRP A O 1
ATOM 720 N N . VAL A 1 91 ? 0.850 6.256 -14.569 1.00 89.12 91 VAL A N 1
ATOM 721 C CA . VAL A 1 91 ? 0.307 6.041 -15.918 1.00 89.12 91 VAL A CA 1
ATOM 722 C C . VAL A 1 91 ? -0.242 7.328 -16.542 1.00 89.12 91 VAL A C 1
ATOM 724 O O . VAL A 1 91 ? -0.035 7.562 -17.731 1.00 89.12 91 VAL A O 1
ATOM 727 N N . TRP A 1 92 ? -0.923 8.175 -15.765 1.00 92.25 92 TRP A N 1
ATOM 728 C CA . TRP A 1 92 ? -1.581 9.374 -16.303 1.00 92.25 92 TRP A CA 1
ATOM 729 C C . TRP A 1 92 ? -0.792 10.668 -16.125 1.00 92.25 92 TRP A C 1
ATOM 731 O O . TRP A 1 92 ? -0.878 11.548 -16.978 1.00 92.25 92 TRP A O 1
ATOM 741 N N . ASN A 1 93 ? -0.011 10.785 -15.052 1.00 93.62 93 ASN A N 1
ATOM 742 C CA . ASN A 1 93 ? 0.665 12.028 -14.672 1.00 93.62 93 ASN A CA 1
ATOM 743 C C . ASN A 1 93 ? 2.196 11.900 -14.663 1.00 93.62 93 ASN A C 1
ATOM 745 O O . ASN A 1 93 ? 2.869 12.879 -14.354 1.00 93.62 93 ASN A O 1
ATOM 749 N N . ASN A 1 94 ? 2.753 10.720 -14.966 1.00 92.00 94 ASN A N 1
ATOM 750 C CA . ASN A 1 94 ? 4.191 10.432 -14.911 1.00 92.00 94 ASN A CA 1
ATOM 751 C C . ASN A 1 94 ? 4.827 10.778 -13.549 1.00 92.00 94 ASN A C 1
ATOM 753 O O . ASN A 1 94 ? 5.977 11.206 -13.462 1.00 92.00 94 ASN A O 1
ATOM 757 N N . THR A 1 95 ? 4.050 10.625 -12.471 1.00 93.38 95 THR A N 1
ATOM 758 C CA . THR A 1 95 ? 4.480 10.885 -11.091 1.00 93.38 95 THR A CA 1
ATOM 759 C C . THR A 1 95 ? 4.284 9.638 -10.241 1.00 93.38 95 THR A C 1
ATOM 761 O O . THR A 1 95 ? 3.226 9.013 -10.268 1.00 93.38 95 THR A O 1
ATOM 764 N N . LYS A 1 96 ? 5.314 9.259 -9.480 1.00 93.25 96 LYS A N 1
ATOM 765 C CA . LYS A 1 96 ? 5.253 8.150 -8.524 1.00 93.25 96 LYS A CA 1
ATOM 766 C C . LYS A 1 96 ? 6.013 8.487 -7.250 1.00 93.25 96 LYS A C 1
ATOM 768 O O . LYS A 1 96 ? 7.056 9.132 -7.294 1.00 93.25 96 LYS A O 1
ATOM 773 N N . GLU A 1 97 ? 5.474 8.038 -6.129 1.00 95.50 97 GLU A N 1
ATOM 774 C CA . GLU A 1 97 ? 6.102 8.086 -4.810 1.00 95.50 97 GLU A CA 1
ATOM 775 C C . GLU A 1 97 ? 6.806 6.747 -4.530 1.00 95.50 97 GLU A C 1
ATOM 777 O O . GLU A 1 97 ? 6.438 5.702 -5.083 1.00 95.50 97 GLU A O 1
ATOM 782 N N . SER A 1 98 ? 7.825 6.768 -3.670 1.00 96.19 98 SER A N 1
ATOM 783 C CA . SER A 1 98 ? 8.548 5.558 -3.267 1.00 96.19 98 SER A CA 1
ATOM 784 C C . SER A 1 98 ? 7.686 4.649 -2.392 1.00 96.19 98 SER A C 1
ATOM 786 O O . SER A 1 98 ? 6.765 5.107 -1.710 1.00 96.19 98 SER A O 1
ATOM 788 N N . GLY A 1 99 ? 8.022 3.356 -2.331 1.00 95.19 99 GLY A N 1
ATOM 789 C CA . GLY A 1 99 ? 7.322 2.413 -1.454 1.00 95.19 99 GLY A CA 1
ATOM 790 C C . GLY A 1 99 ? 7.198 2.891 -0.001 1.00 95.19 99 GLY A C 1
ATOM 791 O O . GLY A 1 99 ? 6.124 2.817 0.590 1.00 95.19 99 GLY A O 1
ATOM 792 N N . GLN A 1 100 ? 8.265 3.461 0.563 1.00 97.44 100 GLN A N 1
ATOM 793 C CA . GLN A 1 100 ? 8.258 3.976 1.938 1.00 97.44 100 GLN A CA 1
ATOM 794 C C . GLN A 1 100 ? 7.285 5.149 2.116 1.00 97.44 100 GLN A C 1
ATOM 796 O O . GLN A 1 100 ? 6.511 5.167 3.074 1.00 97.44 100 GLN A O 1
ATOM 801 N N . GLN A 1 101 ? 7.277 6.099 1.174 1.00 97.81 101 GLN A N 1
ATOM 802 C CA . GLN A 1 101 ? 6.342 7.228 1.196 1.00 97.81 101 GLN A CA 1
ATOM 803 C C . GLN A 1 101 ? 4.893 6.739 1.140 1.00 97.81 101 GLN A C 1
ATOM 805 O O . GLN A 1 101 ? 4.058 7.193 1.921 1.00 97.81 101 GLN A O 1
ATOM 810 N N . LEU A 1 102 ? 4.609 5.760 0.277 1.00 97.88 102 LEU A N 1
ATOM 811 C CA . LEU A 1 102 ? 3.278 5.168 0.142 1.00 97.88 102 LEU A CA 1
ATOM 812 C C . LEU A 1 102 ? 2.826 4.452 1.419 1.00 97.88 102 LEU A C 1
ATOM 814 O O . LEU A 1 102 ? 1.684 4.626 1.843 1.00 97.88 102 LEU A O 1
ATOM 818 N N . GLY A 1 103 ? 3.712 3.683 2.056 1.00 97.88 103 GLY A N 1
ATOM 819 C CA . GLY A 1 103 ? 3.398 3.003 3.313 1.00 97.88 103 GLY A CA 1
ATOM 820 C C . GLY A 1 103 ? 3.114 3.981 4.456 1.00 97.88 103 GLY A C 1
ATOM 821 O O . GLY A 1 103 ? 2.120 3.829 5.166 1.00 97.88 103 GLY A O 1
ATOM 822 N N . TYR A 1 104 ? 3.929 5.033 4.589 1.00 98.19 104 TYR A N 1
ATOM 823 C CA . TYR A 1 104 ? 3.694 6.093 5.575 1.00 98.19 104 TYR A CA 1
ATOM 824 C C . TYR A 1 104 ? 2.372 6.827 5.312 1.00 98.19 104 TYR A C 1
ATOM 826 O O . TYR A 1 104 ? 1.560 6.999 6.219 1.00 98.19 104 TYR A O 1
ATOM 834 N N . LYS A 1 105 ? 2.111 7.185 4.051 1.00 98.19 105 LYS A N 1
ATOM 835 C CA . LYS A 1 105 ? 0.877 7.848 3.616 1.00 98.19 105 LYS A CA 1
ATOM 836 C C . LYS A 1 105 ? -0.365 7.021 3.935 1.00 98.19 105 LYS A C 1
ATOM 838 O O . LYS A 1 105 ? -1.315 7.556 4.496 1.00 98.19 105 LYS A O 1
ATOM 843 N N . ALA A 1 106 ? -0.349 5.721 3.639 1.00 98.06 106 ALA A N 1
ATOM 844 C CA . ALA A 1 106 ? -1.452 4.822 3.973 1.00 98.06 106 ALA A CA 1
ATOM 845 C C . ALA A 1 106 ? -1.707 4.762 5.488 1.00 98.06 106 ALA A C 1
ATOM 847 O O . ALA A 1 106 ? -2.856 4.823 5.923 1.00 98.06 106 ALA A O 1
ATOM 848 N N . LYS A 1 107 ? -0.637 4.704 6.291 1.00 96.94 107 LYS A N 1
ATOM 849 C CA . LYS A 1 107 ? -0.724 4.706 7.755 1.00 96.94 107 LYS A CA 1
ATOM 850 C C . LYS A 1 107 ? -1.340 6.000 8.293 1.00 96.94 107 LYS A C 1
ATOM 852 O O . LYS A 1 107 ? -2.244 5.931 9.121 1.00 96.94 107 LYS A O 1
ATOM 857 N N . CYS A 1 108 ? -0.897 7.160 7.807 1.00 97.19 108 CYS A N 1
ATOM 858 C CA . CYS A 1 108 ? -1.463 8.457 8.191 1.00 97.19 108 CYS A CA 1
ATOM 859 C C . CYS A 1 108 ? -2.945 8.564 7.822 1.00 97.19 108 CYS A C 1
ATOM 861 O O . CYS A 1 108 ? -3.760 8.846 8.695 1.00 97.19 108 CYS A O 1
ATOM 863 N N . LEU A 1 109 ? -3.305 8.249 6.573 1.00 97.31 109 LEU A N 1
ATOM 864 C CA . LEU A 1 109 ? -4.693 8.314 6.103 1.00 97.31 109 LEU A CA 1
ATOM 865 C C . LEU A 1 109 ? -5.626 7.4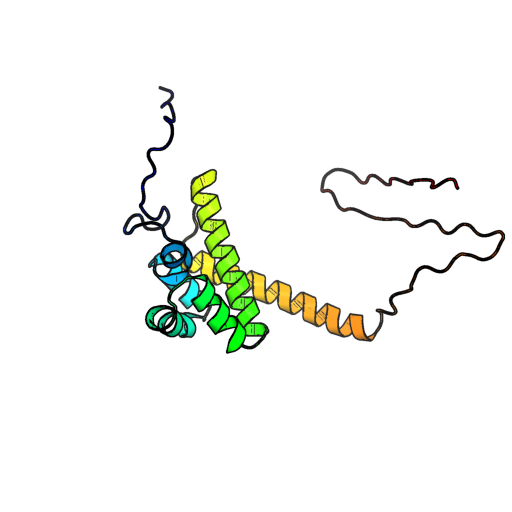08 6.913 1.00 97.31 109 LEU A C 1
ATOM 867 O O . LEU A 1 109 ? -6.748 7.798 7.236 1.00 97.31 109 LEU A O 1
ATOM 871 N N . TRP A 1 110 ? -5.171 6.200 7.260 1.00 96.38 110 TRP A N 1
ATOM 872 C CA . TRP A 1 110 ? -5.949 5.306 8.112 1.00 96.38 110 TRP A CA 1
ATOM 873 C C . TRP A 1 110 ? -6.132 5.868 9.524 1.00 96.38 110 TRP A C 1
ATOM 875 O O . TRP A 1 110 ? -7.247 5.853 10.046 1.00 96.38 110 TRP A O 1
ATOM 885 N N . ASN A 1 111 ? -5.061 6.379 10.134 1.00 94.12 111 ASN A N 1
ATOM 886 C CA . ASN A 1 111 ? -5.118 6.939 11.483 1.00 94.12 111 ASN A CA 1
ATOM 887 C C . ASN A 1 111 ? -6.066 8.142 11.552 1.00 94.12 111 ASN A C 1
ATOM 889 O O . ASN A 1 111 ? -6.948 8.159 12.407 1.00 94.12 111 ASN A O 1
ATOM 893 N N . GLU A 1 112 ? -5.953 9.083 10.610 1.00 94.38 112 GLU A N 1
ATOM 894 C CA . GLU A 1 112 ? -6.843 10.247 10.513 1.00 94.38 112 GLU A CA 1
ATOM 895 C C . GLU A 1 112 ? -8.310 9.822 10.373 1.00 94.38 112 GLU A C 1
ATOM 897 O O . GLU A 1 112 ? -9.193 10.330 11.069 1.00 94.38 112 GLU A O 1
ATOM 902 N N . TRP A 1 113 ? -8.588 8.844 9.505 1.00 92.88 113 TRP A N 1
ATOM 903 C CA . TRP A 1 113 ? -9.942 8.326 9.333 1.00 92.88 113 TRP A CA 1
ATOM 904 C C . TRP A 1 113 ? -10.476 7.679 10.617 1.00 92.88 113 TRP A C 1
ATOM 906 O O . TRP A 1 113 ? -11.606 7.963 11.027 1.00 92.88 113 TRP A O 1
ATOM 916 N N . ASN A 1 114 ? -9.666 6.840 11.268 1.00 92.25 114 ASN A N 1
ATOM 917 C CA . ASN A 1 114 ? -10.037 6.119 12.483 1.00 92.25 114 ASN A CA 1
ATOM 918 C C . ASN A 1 114 ? -10.293 7.077 13.659 1.00 92.25 114 ASN A C 1
ATOM 920 O O . ASN A 1 114 ? -11.282 6.926 14.376 1.00 92.25 114 ASN A O 1
ATOM 924 N N . GLU A 1 115 ? -9.460 8.106 13.825 1.00 90.56 115 GLU A N 1
ATOM 925 C CA . GLU A 1 115 ? -9.653 9.157 14.831 1.00 90.56 115 GLU A CA 1
ATOM 926 C C . GLU A 1 115 ? -10.986 9.889 14.640 1.00 90.56 115 GLU A C 1
ATOM 928 O O . GLU A 1 115 ? -11.764 10.025 15.589 1.00 90.56 115 GLU A O 1
ATOM 933 N N . VAL A 1 116 ? -11.314 10.281 13.403 1.00 90.31 116 VAL A N 1
ATOM 934 C CA . VAL A 1 116 ? -12.598 10.929 13.091 1.00 90.31 116 VAL A CA 1
ATOM 935 C C . VAL A 1 116 ? -13.782 10.005 13.389 1.00 90.31 116 VAL A C 1
ATOM 937 O O . VAL A 1 116 ? -14.804 10.474 13.898 1.00 90.31 116 VAL A O 1
ATOM 940 N N . GLN A 1 117 ? -13.677 8.702 13.105 1.00 85.62 117 GLN A N 1
ATOM 941 C CA . GLN A 1 117 ? -14.753 7.761 13.435 1.00 85.62 117 GLN A CA 1
ATOM 942 C C . GLN A 1 117 ? -14.937 7.595 14.942 1.00 85.62 117 GLN A C 1
ATOM 944 O O . GLN A 1 117 ? -16.078 7.529 15.390 1.00 85.62 117 GLN A O 1
ATOM 949 N N . ASN A 1 118 ? -13.863 7.602 15.730 1.00 80.94 118 ASN A N 1
ATOM 950 C CA . ASN A 1 118 ? -13.955 7.499 17.189 1.00 80.94 118 ASN A CA 1
ATOM 951 C C . ASN A 1 118 ? -14.642 8.728 17.808 1.00 80.94 118 ASN A C 1
ATOM 953 O O . ASN A 1 118 ? -15.512 8.585 18.670 1.00 80.94 118 ASN A O 1
ATOM 957 N N . VAL A 1 119 ? -14.344 9.933 17.307 1.00 80.38 119 VAL A N 1
ATOM 958 C CA . VAL A 1 119 ? -15.037 11.174 17.716 1.00 80.38 119 VAL A CA 1
ATOM 959 C C . VAL A 1 119 ? -16.509 11.169 17.278 1.00 80.38 119 VAL A C 1
ATOM 961 O O . VAL A 1 119 ? -17.400 11.619 18.002 1.00 80.38 119 VAL A O 1
ATOM 964 N N . ARG A 1 120 ? -16.807 10.635 16.090 1.00 65.50 120 ARG A N 1
ATOM 965 C CA . ARG A 1 120 ? -18.192 10.502 15.612 1.00 65.50 120 ARG A CA 1
ATOM 966 C C . ARG A 1 120 ? -18.959 9.401 16.332 1.00 65.50 120 ARG A C 1
ATOM 968 O O . ARG A 1 120 ? -20.161 9.557 16.495 1.00 65.50 120 ARG A O 1
ATOM 975 N N . GLY A 1 121 ? -18.307 8.324 16.760 1.00 61.16 121 GLY A N 1
ATOM 976 C CA . GLY A 1 121 ? -18.907 7.224 17.516 1.00 61.16 121 GLY A CA 1
ATOM 977 C C . GLY A 1 121 ? -19.450 7.698 18.861 1.00 61.16 121 GLY A C 1
ATOM 978 O O . GLY A 1 121 ? -20.623 7.475 19.153 1.00 61.16 121 GLY A O 1
ATOM 979 N N . SER A 1 122 ? -18.657 8.479 19.603 1.00 58.16 122 SER A N 1
ATOM 980 C CA . SER A 1 122 ? -19.097 9.102 20.862 1.00 58.16 122 SER A CA 1
ATOM 981 C C . SER A 1 122 ? -20.224 10.127 20.666 1.00 58.16 122 SER A C 1
ATOM 983 O O . SER A 1 122 ? -21.075 10.303 21.536 1.00 58.16 122 SER A O 1
ATOM 985 N N . THR A 1 123 ? -20.285 10.773 19.498 1.00 52.91 123 THR A N 1
ATOM 986 C CA . THR A 1 123 ? -21.368 11.709 19.149 1.00 52.91 123 THR A CA 1
ATOM 987 C C . THR A 1 123 ? -22.627 10.984 18.638 1.00 52.91 123 THR A C 1
ATOM 989 O O . THR A 1 123 ? -23.748 11.420 18.904 1.00 52.91 123 THR A O 1
ATOM 992 N N . ARG A 1 124 ? -22.474 9.849 17.941 1.00 50.06 124 ARG A N 1
ATOM 993 C CA . ARG A 1 124 ? -23.568 9.033 17.381 1.00 50.06 124 ARG A CA 1
ATOM 994 C C . ARG A 1 124 ? -24.412 8.358 18.451 1.00 50.06 124 ARG A C 1
ATOM 996 O O . ARG A 1 124 ? -25.621 8.271 18.260 1.00 50.06 124 ARG A O 1
ATOM 1003 N N . GLU A 1 125 ? -23.822 7.964 19.578 1.00 51.53 125 GLU A N 1
ATOM 1004 C CA . GLU A 1 125 ? -24.596 7.500 20.740 1.00 51.53 125 GLU A CA 1
ATOM 1005 C C . GLU A 1 125 ? -25.506 8.600 21.308 1.00 51.53 125 GLU A C 1
ATOM 1007 O O . GLU A 1 125 ? -26.529 8.301 21.922 1.00 51.53 125 GLU A O 1
ATOM 1012 N N . ARG A 1 126 ? -25.195 9.881 21.056 1.00 50.12 126 ARG A N 1
ATOM 1013 C CA . ARG A 1 126 ? -26.004 11.005 21.534 1.00 50.12 126 ARG A CA 1
ATOM 1014 C C . ARG A 1 126 ? -27.015 11.524 20.506 1.00 50.12 126 ARG A C 1
ATOM 1016 O O . ARG A 1 126 ? -28.066 12.000 20.924 1.00 50.12 126 ARG A O 1
ATOM 1023 N N . GLN A 1 127 ? -26.770 11.432 19.196 1.00 51.41 127 GLN A N 1
ATOM 1024 C CA . GLN A 1 127 ? -27.712 11.921 18.175 1.00 51.41 127 GLN A CA 1
ATOM 1025 C C . GLN A 1 127 ? -27.610 11.162 16.843 1.00 51.41 127 GLN A C 1
ATOM 1027 O O . GLN A 1 127 ? -26.967 11.601 15.892 1.00 51.41 127 GLN A O 1
ATOM 1032 N N . GLN A 1 128 ? -28.339 10.055 16.727 1.00 46.00 128 GLN A N 1
ATOM 1033 C CA . GLN A 1 128 ? -28.891 9.624 15.441 1.00 46.00 128 GLN A CA 1
ATOM 1034 C C . GLN A 1 128 ? -30.254 8.959 15.665 1.00 46.00 128 GLN A C 1
ATOM 1036 O O . GLN A 1 128 ? -30.503 7.825 15.273 1.00 46.00 128 GLN A O 1
ATOM 1041 N N . GLN A 1 129 ? -31.186 9.705 16.274 1.00 51.09 129 GLN A N 1
ATOM 1042 C CA . GLN A 1 129 ? -32.581 9.504 15.891 1.00 51.09 129 GLN A CA 1
ATOM 1043 C C . GLN A 1 129 ? -32.671 9.910 14.424 1.00 51.09 129 GLN A C 1
ATOM 1045 O O . GLN A 1 129 ? -32.708 11.095 14.098 1.00 51.09 129 GLN A O 1
ATOM 1050 N N . VAL A 1 130 ? -32.630 8.920 13.536 1.00 54.25 130 VAL A N 1
ATOM 1051 C CA . VAL A 1 130 ? -33.012 9.091 12.139 1.00 54.25 130 VAL A CA 1
ATOM 1052 C C . VAL A 1 130 ? -34.463 9.564 12.162 1.00 54.25 130 VAL A C 1
ATOM 1054 O O . VAL A 1 130 ? -35.389 8.775 12.332 1.00 54.25 130 VAL A O 1
ATOM 1057 N N . GLN A 1 131 ? -34.654 10.879 12.096 1.00 60.41 131 GLN A N 1
ATOM 1058 C CA . GLN A 1 131 ? -35.967 11.493 11.988 1.00 60.41 131 GLN A CA 1
ATOM 1059 C C . GLN A 1 131 ? -36.496 11.125 10.606 1.00 60.41 131 GLN A C 1
ATOM 1061 O O . GLN A 1 131 ? -36.121 11.725 9.598 1.00 60.41 131 GLN A O 1
ATOM 1066 N N . HIS A 1 132 ? -37.312 10.073 10.552 1.00 64.50 132 HIS A N 1
ATOM 1067 C CA . HIS A 1 132 ? -37.999 9.694 9.327 1.00 64.50 132 HIS A CA 1
ATOM 1068 C C . HIS A 1 132 ? -38.922 10.842 8.900 1.00 64.50 132 HIS A C 1
ATOM 1070 O O . HIS A 1 132 ? -39.433 11.605 9.729 1.00 64.50 132 HIS A O 1
ATOM 1076 N N . TRP A 1 133 ? -39.094 11.024 7.594 1.00 75.44 133 TRP A N 1
ATOM 1077 C CA . TRP A 1 133 ? -39.888 12.133 7.092 1.00 75.44 133 TRP A CA 1
ATOM 1078 C C . TRP A 1 133 ? -41.364 11.950 7.475 1.00 75.44 133 TRP A C 1
ATOM 1080 O O . TRP A 1 133 ? -42.031 11.031 7.010 1.00 75.44 133 TRP A O 1
ATOM 1090 N N . GLN A 1 134 ? -41.896 12.858 8.296 1.00 72.38 134 GLN A N 1
ATOM 1091 C CA . GLN A 1 134 ? -43.331 12.944 8.572 1.00 72.38 134 GLN A CA 1
ATOM 1092 C C . GLN A 1 134 ? -43.971 14.112 7.828 1.00 72.38 134 GLN A C 1
ATOM 1094 O O . GLN A 1 134 ? -43.402 15.208 7.766 1.00 72.38 134 GLN A O 1
ATOM 1099 N N . LYS A 1 135 ? -45.177 13.866 7.300 1.00 71.31 135 LYS A N 1
ATOM 1100 C CA . LYS A 1 135 ? -46.011 14.883 6.659 1.00 71.31 135 LYS A CA 1
ATOM 1101 C C . LYS A 1 135 ? -46.361 15.970 7.689 1.00 71.31 135 LYS A C 1
ATOM 1103 O O . LYS A 1 135 ? -46.851 15.623 8.764 1.00 71.31 135 LYS A O 1
ATOM 1108 N N . PRO A 1 136 ? -46.112 17.258 7.396 1.00 77.44 136 PRO A N 1
ATOM 1109 C CA . PRO A 1 136 ? -46.462 18.342 8.308 1.00 77.44 136 PRO A CA 1
ATOM 1110 C C . PRO A 1 136 ? -47.983 18.452 8.490 1.00 77.44 136 PRO A C 1
ATOM 1112 O O . PRO A 1 136 ? -48.763 18.040 7.627 1.00 77.44 136 PRO A O 1
ATOM 1115 N N . GLN A 1 137 ? -48.403 19.004 9.631 1.00 78.12 137 GLN A N 1
ATOM 1116 C CA . GLN A 1 137 ? -49.812 19.275 9.922 1.00 78.12 137 GLN A CA 1
ATOM 1117 C C . GLN A 1 137 ? -50.403 20.239 8.879 1.00 78.12 137 GLN A C 1
ATOM 1119 O O . GLN A 1 137 ? -49.691 21.084 8.330 1.00 78.12 137 GLN A O 1
ATOM 1124 N N . GLN A 1 138 ? -51.707 20.119 8.599 1.00 60.81 138 GLN A N 1
ATOM 1125 C CA . GLN A 1 138 ? -52.399 21.029 7.681 1.00 60.81 138 GLN A CA 1
ATOM 1126 C C . GLN A 1 138 ? -52.154 22.483 8.124 1.00 60.81 138 GLN A C 1
ATOM 1128 O O . GLN A 1 138 ? -52.361 22.801 9.290 1.00 60.81 138 GLN A O 1
ATOM 1133 N N . GLN A 1 139 ? -51.710 23.325 7.177 1.00 72.06 139 GLN A N 1
ATOM 1134 C CA . GLN A 1 139 ? -51.230 24.720 7.315 1.00 72.06 139 GLN A CA 1
ATOM 1135 C C . GLN A 1 139 ? -49.715 24.942 7.501 1.00 72.06 139 GLN A C 1
ATOM 1137 O O . GLN A 1 139 ? -49.285 26.094 7.508 1.00 72.06 139 GLN A O 1
ATOM 1142 N N . TRP A 1 140 ? -48.884 23.894 7.547 1.00 72.75 140 TRP A N 1
ATOM 1143 C CA . TRP A 1 140 ? -47.421 24.039 7.586 1.00 72.75 140 TRP A CA 1
ATOM 1144 C C . TRP A 1 140 ? -46.737 23.443 6.354 1.00 72.75 140 TRP A C 1
ATOM 1146 O O . TRP A 1 140 ? -47.046 22.330 5.931 1.00 72.75 140 TRP A O 1
ATOM 1156 N N . TYR A 1 141 ? -45.748 24.160 5.814 1.00 75.06 141 TYR A N 1
ATOM 1157 C CA . TYR A 1 141 ? -44.872 23.664 4.750 1.00 75.06 141 TYR A CA 1
ATOM 1158 C C . TYR A 1 141 ? -43.521 23.254 5.336 1.00 75.06 141 TYR A C 1
ATOM 1160 O O . TYR A 1 141 ? -42.886 24.028 6.052 1.00 75.06 141 TYR A O 1
ATOM 1168 N N . LYS A 1 142 ? -43.062 22.040 5.015 1.00 72.75 142 LYS A N 1
ATOM 1169 C CA . LYS A 1 142 ? -41.733 21.552 5.398 1.00 72.75 142 LYS A CA 1
ATOM 1170 C C . LYS A 1 142 ? -40.783 21.717 4.214 1.00 72.75 142 LYS A C 1
ATOM 1172 O O . LYS A 1 142 ? -40.938 21.035 3.207 1.00 72.75 142 LYS A O 1
ATOM 1177 N N . CYS A 1 143 ? -39.822 22.629 4.334 1.00 71.94 143 CYS A N 1
ATOM 1178 C CA . CYS A 1 143 ? -38.776 22.823 3.333 1.00 71.94 143 CYS A CA 1
ATOM 1179 C C . CYS A 1 143 ? -37.573 21.943 3.685 1.00 71.94 143 CYS A C 1
ATOM 1181 O O . CYS A 1 143 ? -36.982 22.109 4.752 1.00 71.94 143 CYS A O 1
ATOM 1183 N N . ASN A 1 144 ? -37.221 21.008 2.803 1.00 73.56 144 ASN A N 1
ATOM 1184 C CA . ASN A 1 144 ? -35.962 20.280 2.912 1.00 73.56 144 ASN A CA 1
ATOM 1185 C C . ASN A 1 144 ? -34.869 21.112 2.231 1.00 73.56 144 ASN A C 1
ATOM 1187 O O . ASN A 1 144 ? -35.065 21.589 1.112 1.00 73.56 144 ASN A O 1
ATOM 1191 N N . VAL A 1 145 ? -33.739 21.294 2.910 1.00 66.06 145 VAL A N 1
ATOM 1192 C CA . VAL A 1 145 ? -32.579 22.012 2.375 1.00 66.06 145 VAL A CA 1
ATOM 1193 C C . VAL A 1 145 ? -31.412 21.040 2.334 1.00 66.06 145 VAL A C 1
ATOM 1195 O O . VAL A 1 145 ? -30.959 20.581 3.380 1.00 66.06 145 VAL A O 1
ATOM 1198 N N . ASP A 1 146 ? -30.934 20.741 1.132 1.00 65.12 146 ASP A N 1
ATOM 1199 C CA . ASP A 1 146 ? -29.705 19.984 0.923 1.00 65.12 146 ASP A CA 1
ATOM 1200 C C . ASP A 1 146 ? -28.543 20.962 0.708 1.00 65.12 146 ASP A C 1
ATOM 1202 O O . ASP A 1 146 ? -28.671 21.945 -0.025 1.00 65.12 146 ASP A O 1
ATOM 1206 N N . ALA A 1 147 ? -27.401 20.697 1.341 1.00 56.97 147 ALA A N 1
ATOM 1207 C CA . ALA A 1 147 ? -26.178 21.470 1.153 1.00 56.97 147 ALA A CA 1
ATOM 1208 C C . ALA A 1 147 ? -25.106 20.583 0.510 1.00 56.97 147 ALA A C 1
ATOM 1210 O O . ALA A 1 147 ? -24.678 19.588 1.093 1.00 56.97 147 ALA A O 1
ATOM 1211 N N . GLY A 1 148 ? -24.670 20.948 -0.695 1.00 52.28 148 GLY A N 1
ATOM 1212 C CA . GLY A 1 148 ? -23.509 20.357 -1.358 1.00 52.28 148 GLY A CA 1
ATOM 1213 C C . GLY A 1 148 ? -22.307 21.289 -1.240 1.00 52.28 148 GLY A C 1
ATOM 1214 O O . GLY A 1 148 ? -22.430 22.484 -1.502 1.00 52.28 148 GLY A O 1
ATOM 1215 N N . PHE A 1 149 ? -21.145 20.762 -0.848 1.00 50.09 149 PHE A N 1
ATOM 1216 C CA . PHE A 1 149 ? -19.900 21.527 -0.862 1.00 50.09 149 PHE A CA 1
ATOM 1217 C C . PHE A 1 149 ? -19.194 21.321 -2.202 1.00 50.09 149 PHE A C 1
ATOM 1219 O O . PHE A 1 149 ? -18.665 20.244 -2.476 1.00 50.09 149 PHE A O 1
ATOM 1226 N N . GLN A 1 150 ? -19.184 22.360 -3.032 1.00 49.97 150 GLN A N 1
ATOM 1227 C CA . GLN A 1 150 ? -18.364 22.430 -4.235 1.00 49.97 150 GLN A CA 1
ATOM 1228 C C . GLN A 1 150 ? -17.434 23.635 -4.070 1.00 49.97 150 GLN A C 1
ATOM 1230 O O . GLN A 1 150 ? -17.873 24.714 -3.684 1.00 49.97 150 GLN A O 1
ATOM 1235 N N . GLN A 1 151 ? -16.133 23.444 -4.299 1.00 53.44 151 GLN A N 1
ATOM 1236 C CA . GLN A 1 151 ? -15.063 24.351 -3.850 1.00 53.44 151 GLN A CA 1
ATOM 1237 C C . GLN A 1 151 ? -15.052 25.736 -4.541 1.00 53.44 151 GLN A C 1
ATOM 1239 O O . GLN A 1 151 ? -14.138 26.527 -4.322 1.00 53.44 151 GLN A O 1
ATOM 124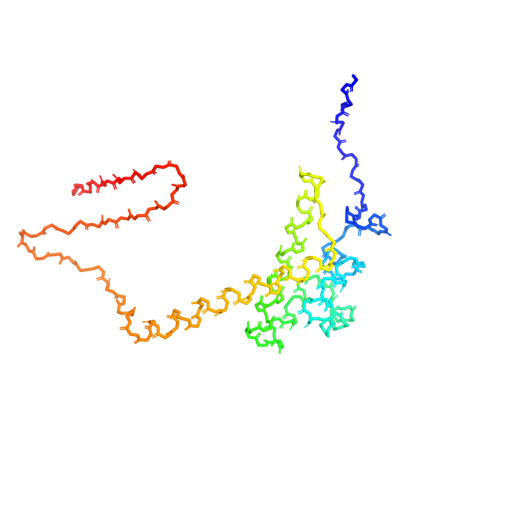4 N N . GLN A 1 152 ? -16.060 26.050 -5.361 1.00 51.66 152 GLN A N 1
ATOM 1245 C CA . GLN A 1 152 ? -16.218 27.324 -6.061 1.00 51.66 152 GLN A CA 1
ATOM 1246 C C . GLN A 1 152 ? -17.706 27.707 -6.161 1.00 51.66 152 GLN A C 1
ATOM 1248 O O . GLN A 1 152 ? -18.313 27.492 -7.196 1.00 51.66 152 GLN A O 1
ATOM 1253 N N . TRP A 1 153 ? -18.259 28.329 -5.113 1.00 43.41 153 TRP A N 1
ATOM 1254 C CA . TRP A 1 153 ? -19.613 28.923 -5.005 1.00 43.41 153 TRP A CA 1
ATOM 1255 C C . TRP A 1 153 ? -20.722 28.040 -4.406 1.00 43.41 153 TRP A C 1
ATOM 1257 O O . TRP A 1 153 ? -20.955 26.904 -4.810 1.00 43.41 153 TRP A O 1
ATOM 1267 N N . TYR A 1 154 ? -21.451 28.620 -3.441 1.00 46.03 154 TYR A N 1
ATOM 1268 C CA . TYR A 1 154 ? -22.647 28.039 -2.827 1.00 46.03 154 TYR A CA 1
ATOM 1269 C C . TYR A 1 154 ? -23.856 28.238 -3.750 1.00 46.03 154 TYR A C 1
ATOM 1271 O O . TYR A 1 154 ? -24.296 29.369 -3.955 1.00 46.03 154 TYR A O 1
ATOM 1279 N N . ILE A 1 155 ? -24.424 27.151 -4.276 1.00 48.62 155 ILE A N 1
ATOM 1280 C CA . ILE A 1 155 ? -25.712 27.176 -4.981 1.00 48.62 155 ILE A CA 1
ATOM 1281 C C . ILE A 1 155 ? -26.762 26.537 -4.069 1.00 48.62 155 ILE A C 1
ATOM 1283 O O . ILE A 1 155 ? -26.770 25.323 -3.879 1.00 48.62 155 ILE A O 1
ATOM 1287 N N . CYS A 1 156 ? -27.672 27.344 -3.520 1.00 44.22 156 CYS A N 1
ATOM 1288 C CA . CYS A 1 156 ? -28.884 26.840 -2.871 1.00 44.22 156 CYS A CA 1
ATOM 1289 C C . CYS A 1 156 ? -29.980 26.650 -3.927 1.00 44.22 156 CYS A C 1
ATOM 1291 O O . CYS A 1 156 ? -30.655 27.608 -4.301 1.00 44.22 156 CYS A O 1
ATOM 1293 N N . ASN A 1 157 ? -30.184 25.417 -4.396 1.00 41.69 157 ASN A N 1
ATOM 1294 C CA . ASN A 1 157 ? -31.334 25.086 -5.236 1.00 41.69 157 ASN A CA 1
ATOM 1295 C C . ASN A 1 157 ? -32.528 24.700 -4.357 1.00 41.69 157 ASN A C 1
ATOM 1297 O O . ASN A 1 157 ? -32.535 23.644 -3.733 1.00 41.69 157 ASN A O 1
ATOM 1301 N N . SER A 1 158 ? -33.566 25.537 -4.344 1.00 40.47 158 SER A N 1
ATOM 1302 C CA . SER A 1 158 ? -34.872 25.174 -3.787 1.00 40.47 158 SER A CA 1
ATOM 1303 C C . SER A 1 158 ? -35.744 24.604 -4.905 1.00 40.47 158 SER A C 1
ATOM 1305 O O . SER A 1 158 ? -36.235 25.325 -5.771 1.00 40.47 158 SER A O 1
ATOM 1307 N N . ARG A 1 1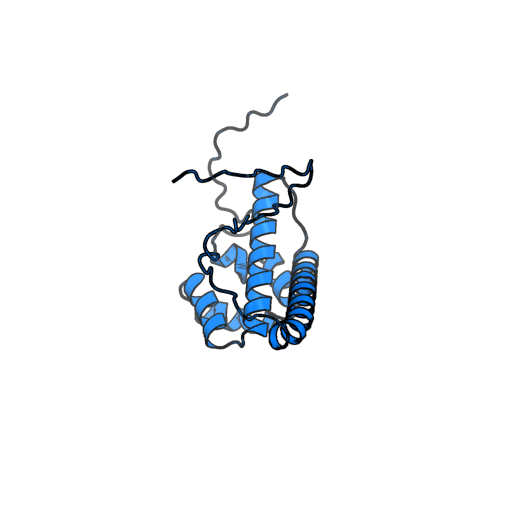59 ? -35.927 23.280 -4.922 1.00 43.84 159 ARG A N 1
ATOM 1308 C CA . ARG A 1 159 ? -36.867 22.635 -5.845 1.00 43.84 159 ARG A CA 1
ATOM 1309 C C . ARG A 1 159 ? -38.254 22.672 -5.195 1.00 43.84 159 ARG A C 1
ATOM 1311 O O . ARG A 1 159 ? -38.509 21.938 -4.245 1.00 43.84 159 ARG A O 1
ATOM 1318 N N . LYS A 1 160 ? -39.150 23.543 -5.673 1.00 39.16 160 LYS A N 1
ATOM 1319 C CA . LYS A 1 160 ? -40.579 23.438 -5.340 1.00 39.16 160 LYS A CA 1
ATOM 1320 C C . LYS A 1 160 ? -41.120 22.182 -6.021 1.00 39.16 160 LYS A C 1
ATOM 1322 O O . LYS A 1 160 ? -41.225 22.151 -7.243 1.00 39.16 160 LYS A O 1
ATOM 1327 N N . LEU A 1 161 ? -41.433 21.155 -5.239 1.00 43.41 161 LEU A N 1
ATOM 1328 C CA . LEU A 1 161 ? -42.359 20.113 -5.669 1.00 43.41 161 LEU A CA 1
ATOM 1329 C C . LEU A 1 161 ? -43.757 20.721 -5.516 1.00 43.41 161 LEU A C 1
ATOM 1331 O O . LEU A 1 161 ? -44.188 20.991 -4.398 1.00 43.41 161 LEU A O 1
ATOM 1335 N N . LEU A 1 162 ? -44.382 21.065 -6.639 1.00 37.34 162 LEU A N 1
ATOM 1336 C CA . LEU A 1 162 ? -45.821 21.302 -6.694 1.00 37.34 162 LEU A CA 1
ATOM 1337 C C . LEU A 1 162 ? -46.480 19.948 -6.971 1.00 37.34 162 LEU A C 1
ATOM 1339 O O . LEU A 1 162 ? -45.909 19.157 -7.724 1.00 37.34 162 LEU A O 1
ATOM 1343 N N . ASP A 1 163 ? -47.600 19.710 -6.288 1.00 43.56 163 ASP A N 1
ATOM 1344 C CA . ASP A 1 163 ? -48.385 18.467 -6.295 1.00 43.56 163 ASP A CA 1
ATOM 1345 C C . ASP A 1 163 ? -48.722 17.947 -7.704 1.00 43.56 163 ASP A C 1
ATOM 1347 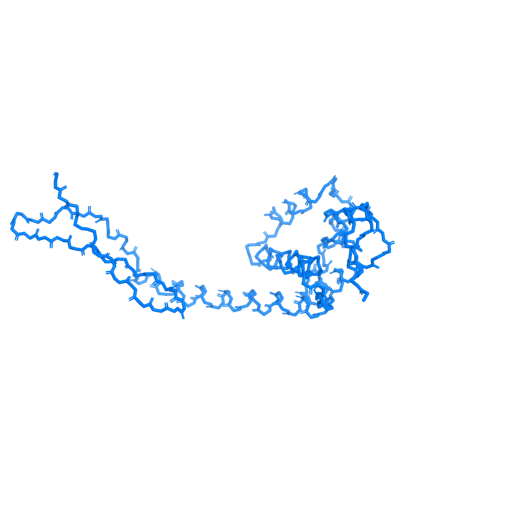O O . ASP A 1 163 ? -49.033 18.777 -8.593 1.00 43.56 163 ASP A O 1
#

Secondary structure (DSSP, 8-state):
------------B-TTTSSSB--HHIIIIISHHHHHHHHHTT-TTHHHHHHHH-SSHHHHHHHHHHHS-HHHHHHHHHHHHHHHHHHHHHHHHS----HHHHHHHHHHHHHHHHHHHHHHHHHHTTS-------PPPTT-----------SS-----------

Foldseek 3Di:
DPPDPDDDPDPQAQLPQSPDGDDLCCLQAPPPQNCLLCVLLVNNVLNVVLVPPDPDPVRSLVVCVVPDDPLSNLLSVLLSVLSVVQSVCCVPVVDHDTSNVSNVVSNVVSVVVVVVVVVVVVVVVVDDPVPDDDDDDPPDDDFDWDWDDDPPDTDTDGDDDDD

Organism: Trifolium pratense (NCBI:txid57577)

Sequence (163 aa):
MLSDKNPVEGDLNCPICENADESDWHVLFECAERRRAWQTAGLEEFLPQMSQQANSTAAGIRSICRDADNFIAGKVAMLIWVLWNNRNNWVWNNTKESGQQLGYKAKCLWNEWNEVQNVRGSTRERQQQVQHWQKPQQQWYKCNVDAGFQQQWYICNSRKLLD